Protein AF-A0A2D8ERT7-F1 (afdb_monomer)

Nearest PDB structures (foldseek):
  4dtb-assembly2_B  TM=2.925E-01  e=9.582E+00  Enterococcus casseliflavus

Structure (mmCIF, N/CA/C/O backbone):
data_AF-A0A2D8ERT7-F1
#
_entry.id   AF-A0A2D8ERT7-F1
#
loop_
_atom_site.group_PDB
_atom_site.id
_atom_site.type_symbol
_atom_site.label_atom_id
_atom_site.label_alt_id
_atom_site.label_comp_id
_atom_site.label_asym_id
_atom_site.label_entity_id
_atom_site.label_seq_id
_atom_site.pdbx_PDB_ins_code
_atom_site.Cartn_x
_atom_site.Cartn_y
_atom_site.Cartn_z
_atom_site.occupancy
_a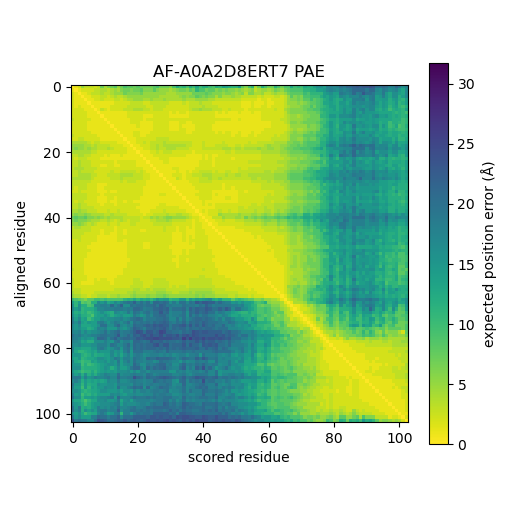tom_site.B_iso_or_equiv
_atom_site.auth_seq_id
_atom_site.auth_comp_id
_atom_site.auth_asym_id
_atom_site.auth_atom_id
_atom_site.pdbx_PDB_model_num
ATOM 1 N N . MET A 1 1 ? -2.203 -8.625 0.904 1.00 81.50 1 MET A N 1
ATOM 2 C CA . MET A 1 1 ? -1.329 -8.140 -0.178 1.00 81.50 1 MET A CA 1
ATOM 3 C C . MET A 1 1 ? -1.843 -8.649 -1.511 1.00 81.50 1 MET A C 1
ATOM 5 O O . MET A 1 1 ? -2.082 -9.848 -1.661 1.00 81.50 1 MET A O 1
ATOM 9 N N . ARG A 1 2 ? -1.990 -7.744 -2.479 1.00 89.31 2 ARG A N 1
ATOM 10 C CA . ARG A 1 2 ? -2.374 -8.058 -3.862 1.00 89.31 2 ARG A CA 1
ATOM 11 C C . ARG A 1 2 ? -1.294 -8.866 -4.582 1.00 89.31 2 ARG A C 1
ATOM 13 O O . ARG A 1 2 ? -0.134 -8.887 -4.180 1.00 89.31 2 ARG A O 1
ATOM 20 N N . THR A 1 3 ? -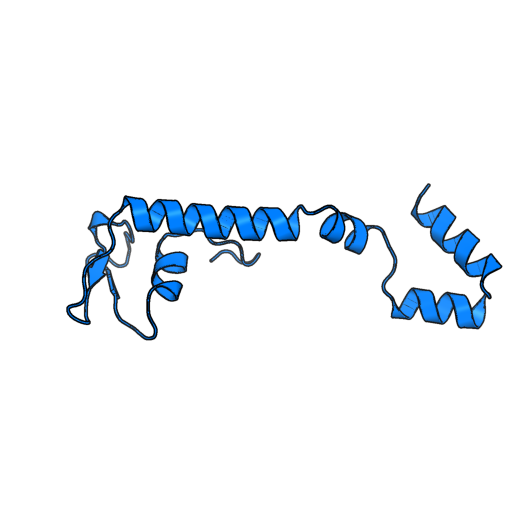1.658 -9.469 -5.712 1.00 89.19 3 THR A N 1
ATOM 21 C CA . THR A 1 3 ? -0.727 -10.209 -6.586 1.00 89.19 3 THR A CA 1
ATOM 22 C C . THR A 1 3 ? 0.392 -9.343 -7.173 1.00 89.19 3 THR A C 1
ATOM 24 O O . THR A 1 3 ? 1.426 -9.874 -7.555 1.00 89.19 3 THR A O 1
ATOM 27 N N . ASP A 1 4 ? 0.197 -8.023 -7.249 1.00 87.25 4 ASP A N 1
ATOM 28 C CA . ASP A 1 4 ? 1.204 -7.038 -7.677 1.00 87.25 4 ASP A CA 1
ATOM 29 C C . ASP A 1 4 ? 2.154 -6.605 -6.538 1.00 87.25 4 ASP A C 1
ATOM 31 O O . ASP A 1 4 ? 3.053 -5.788 -6.740 1.00 87.25 4 ASP A O 1
ATOM 35 N N . GLY A 1 5 ? 1.972 -7.146 -5.330 1.00 91.56 5 GLY A N 1
ATOM 36 C CA . GLY A 1 5 ? 2.766 -6.807 -4.151 1.00 91.56 5 GLY A CA 1
ATOM 37 C C . GLY A 1 5 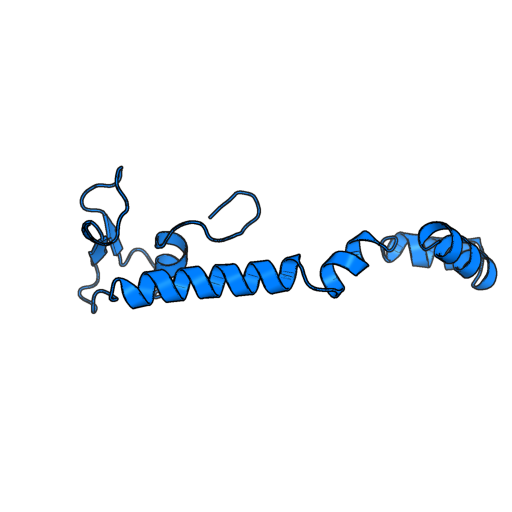? 2.324 -5.525 -3.440 1.00 91.56 5 GLY A C 1
ATOM 38 O O . GLY A 1 5 ? 2.924 -5.157 -2.429 1.00 91.56 5 GLY A O 1
ATOM 39 N N . ARG A 1 6 ? 1.280 -4.835 -3.917 1.00 94.50 6 ARG A N 1
ATOM 40 C CA . ARG A 1 6 ? 0.740 -3.653 -3.238 1.00 94.50 6 ARG A CA 1
ATOM 41 C C . ARG A 1 6 ? -0.093 -4.083 -2.030 1.00 94.50 6 ARG A C 1
ATOM 43 O O . ARG A 1 6 ? -0.944 -4.972 -2.128 1.00 94.50 6 ARG A O 1
ATOM 50 N N . ALA A 1 7 ? 0.124 -3.433 -0.888 1.00 97.19 7 ALA A N 1
ATOM 51 C CA . ALA A 1 7 ? -0.694 -3.652 0.303 1.00 97.19 7 ALA A CA 1
ATOM 52 C C . ALA A 1 7 ? -2.155 -3.238 0.044 1.00 97.19 7 ALA A C 1
ATOM 54 O O . ALA A 1 7 ? -2.427 -2.181 -0.541 1.00 97.19 7 ALA A O 1
ATOM 55 N N . ASP A 1 8 ? -3.100 -4.066 0.472 1.00 96.69 8 ASP A N 1
ATOM 56 C CA . ASP A 1 8 ? -4.537 -3.881 0.229 1.00 96.69 8 ASP A CA 1
ATOM 57 C C . ASP A 1 8 ? -5.394 -4.010 1.483 1.00 96.69 8 ASP A C 1
ATOM 59 O O . ASP A 1 8 ? -6.577 -3.670 1.453 1.00 96.69 8 ASP A O 1
ATOM 63 N N . HIS A 1 9 ? -4.797 -4.431 2.595 1.00 97.69 9 HIS A N 1
ATOM 64 C CA . HIS A 1 9 ? -5.507 -4.624 3.844 1.00 97.69 9 HIS A CA 1
ATOM 65 C C . HIS A 1 9 ? -4.640 -4.255 5.053 1.00 97.69 9 HIS A C 1
ATOM 67 O O . HIS A 1 9 ? -3.419 -4.385 5.019 1.00 97.69 9 HIS A O 1
ATOM 73 N N . ILE A 1 10 ? -5.258 -3.854 6.171 1.00 97.75 10 ILE A N 1
ATOM 74 C CA . ILE A 1 10 ? -4.531 -3.506 7.410 1.00 97.75 10 ILE A CA 1
ATOM 75 C C . ILE A 1 10 ? -3.712 -4.678 7.978 1.00 97.75 10 ILE A C 1
ATOM 77 O O . ILE A 1 10 ? -2.750 -4.463 8.704 1.00 97.75 10 ILE A O 1
ATOM 81 N N . GLU A 1 11 ? -4.059 -5.915 7.609 1.00 96.94 11 GLU A N 1
ATOM 82 C CA . GLU A 1 11 ? -3.289 -7.127 7.930 1.00 96.94 11 GLU A CA 1
ATOM 83 C C . GLU A 1 11 ? -1.856 -7.056 7.387 1.00 96.94 11 GLU A C 1
ATOM 85 O O . GLU A 1 11 ? -0.930 -7.474 8.077 1.00 96.94 11 GLU A O 1
ATOM 90 N N . ASP A 1 12 ? -1.654 -6.455 6.208 1.00 97.81 12 ASP A N 1
ATOM 91 C CA . ASP A 1 12 ? -0.320 -6.285 5.624 1.00 97.81 12 ASP A CA 1
ATOM 92 C C . ASP A 1 12 ? 0.567 -5.413 6.518 1.00 97.81 12 ASP A C 1
ATOM 94 O O . ASP A 1 12 ? 1.726 -5.746 6.755 1.00 97.81 12 ASP A O 1
ATOM 98 N N . TYR A 1 13 ? 0.004 -4.331 7.064 1.00 97.94 13 TYR A N 1
ATOM 99 C CA . TYR A 1 13 ? 0.692 -3.470 8.023 1.00 97.94 13 TYR A CA 1
ATOM 100 C C . TYR A 1 13 ? 0.920 -4.180 9.363 1.00 97.94 13 TYR A C 1
ATOM 102 O O . TYR A 1 13 ? 2.015 -4.126 9.916 1.00 97.94 13 TYR A O 1
ATOM 110 N N . LEU A 1 14 ? -0.076 -4.900 9.886 1.00 97.56 14 LEU A N 1
ATOM 111 C CA . LEU A 1 14 ? 0.044 -5.612 11.166 1.00 97.56 14 LEU A CA 1
ATOM 112 C C . LEU A 1 14 ? 1.180 -6.652 11.157 1.00 97.56 14 LEU A C 1
ATOM 114 O O . LEU A 1 14 ? 1.879 -6.810 12.162 1.00 97.56 14 LEU A O 1
ATOM 118 N N . CYS A 1 15 ? 1.429 -7.292 10.012 1.00 96.62 15 CYS A N 1
ATOM 119 C CA . CYS A 1 15 ? 2.568 -8.190 9.803 1.00 96.62 15 CYS A CA 1
ATOM 120 C C . CYS A 1 15 ? 3.939 -7.495 9.907 1.00 96.62 15 CYS A C 1
ATOM 122 O O . CYS A 1 15 ? 4.937 -8.175 10.142 1.00 96.62 15 CYS A O 1
ATOM 124 N N . THR A 1 16 ? 4.018 -6.167 9.759 1.00 96.25 16 THR A N 1
ATOM 125 C CA . THR A 1 16 ? 5.277 -5.411 9.901 1.00 96.25 16 THR A CA 1
ATOM 126 C C . THR A 1 16 ? 5.500 -4.866 11.309 1.00 96.25 16 THR A C 1
ATOM 128 O O . THR A 1 16 ? 6.624 -4.506 11.645 1.00 96.25 16 THR A O 1
ATOM 131 N N . VAL A 1 17 ? 4.450 -4.765 12.134 1.00 96.25 17 VAL A N 1
ATOM 132 C CA . VAL A 1 17 ? 4.538 -4.142 13.469 1.00 96.25 17 VAL A CA 1
ATOM 133 C C . VAL A 1 17 ? 5.369 -4.992 14.430 1.00 96.25 17 VAL A C 1
ATOM 135 O O . VAL A 1 17 ? 6.138 -4.448 15.223 1.00 96.25 17 VAL A O 1
ATOM 138 N N . ARG A 1 18 ? 5.218 -6.322 14.386 1.00 95.56 18 ARG A N 1
ATOM 139 C CA . ARG A 1 18 ? 5.965 -7.266 15.233 1.00 95.56 18 ARG A CA 1
ATOM 140 C C . ARG A 1 18 ? 6.204 -8.572 14.494 1.00 95.56 18 ARG A C 1
ATOM 142 O O . ARG A 1 18 ? 5.474 -8.922 13.572 1.00 95.56 18 ARG A O 1
ATOM 149 N N . LEU A 1 19 ? 7.213 -9.306 14.948 1.00 93.75 19 LEU A N 1
ATOM 150 C CA . LEU A 1 19 ? 7.542 -10.624 14.420 1.00 93.75 19 LEU A CA 1
ATOM 151 C C . LEU A 1 19 ? 6.645 -11.706 15.040 1.00 93.75 19 LEU A C 1
ATOM 153 O O . LEU A 1 19 ? 6.343 -11.666 16.231 1.00 93.75 19 LEU A O 1
ATOM 157 N N . GLY A 1 20 ? 6.285 -12.710 14.237 1.00 94.62 20 GLY A N 1
ATOM 158 C CA . GLY A 1 20 ? 5.478 -13.854 14.668 1.00 94.62 20 GLY A CA 1
ATOM 159 C C . GLY A 1 20 ? 3.968 -13.590 14.706 1.00 94.62 20 GLY A C 1
ATOM 160 O O . GLY A 1 20 ? 3.488 -12.514 14.354 1.00 94.62 20 GLY A O 1
ATOM 161 N N . GLN A 1 21 ? 3.202 -14.602 15.125 1.00 95.62 21 GLN A N 1
ATOM 162 C CA . GLN A 1 21 ? 1.740 -14.532 15.218 1.00 95.62 21 GLN A CA 1
ATOM 163 C C . GLN A 1 21 ? 1.309 -13.805 16.501 1.00 95.62 21 GLN A C 1
ATOM 165 O O . GLN A 1 21 ? 0.951 -14.431 17.497 1.00 95.62 21 GLN A O 1
ATOM 170 N N . TRP A 1 22 ? 1.364 -12.475 16.489 1.00 97.56 22 TRP A N 1
ATOM 171 C CA . TRP A 1 22 ? 1.032 -11.646 17.654 1.00 97.56 22 TRP A CA 1
ATOM 172 C C . TRP A 1 22 ? -0.413 -11.126 17.659 1.00 97.56 22 TRP A C 1
ATOM 174 O O . TRP A 1 22 ? -0.903 -10.693 18.699 1.00 97.56 22 TRP A O 1
ATOM 184 N N . PHE A 1 23 ? -1.107 -11.181 16.521 1.00 97.75 23 PHE A N 1
ATOM 185 C CA . PHE A 1 23 ? -2.486 -10.714 16.360 1.00 97.75 23 PHE A CA 1
ATOM 186 C C . PHE A 1 23 ? -3.372 -11.780 15.716 1.00 97.75 23 PHE A C 1
ATOM 188 O O . PHE A 1 23 ? -2.875 -12.780 15.210 1.00 97.75 23 PHE A O 1
ATOM 195 N N . GLY A 1 24 ? -4.680 -11.560 15.710 1.00 97.56 24 GLY A N 1
ATOM 196 C CA . GLY A 1 24 ? -5.647 -12.411 15.024 1.00 97.56 24 GLY A CA 1
ATOM 197 C C . GLY A 1 24 ? -6.967 -11.684 14.800 1.00 97.56 24 GLY A C 1
ATOM 198 O O . GLY A 1 24 ? -7.056 -10.471 15.003 1.00 97.56 24 GLY A O 1
ATOM 199 N N . TRP A 1 25 ? -8.004 -12.434 14.432 1.00 98.06 25 TRP A N 1
ATOM 200 C CA . TRP A 1 25 ? -9.344 -11.899 14.181 1.00 98.06 25 TRP A CA 1
ATOM 201 C C . TRP A 1 25 ? -10.392 -12.677 14.971 1.00 98.06 25 TRP A C 1
ATOM 203 O O . TRP A 1 25 ? -10.381 -13.907 14.949 1.00 98.06 25 TRP A O 1
ATOM 213 N N . THR A 1 26 ? -11.310 -11.977 15.640 1.00 98.00 26 THR A N 1
ATOM 214 C CA . THR A 1 26 ? -12.505 -12.606 16.233 1.00 98.00 26 THR A CA 1
ATOM 215 C C . THR A 1 26 ? -13.425 -13.186 15.162 1.00 98.00 26 THR A C 1
ATOM 217 O O . THR A 1 26 ? -13.989 -14.258 15.357 1.00 98.00 26 THR A O 1
ATOM 220 N N . ASP A 1 27 ? -13.549 -12.490 14.031 1.00 97.69 27 ASP A N 1
ATOM 221 C CA . ASP A 1 27 ? -14.260 -12.937 12.837 1.00 97.69 27 ASP A CA 1
ATOM 222 C C . ASP A 1 27 ? -13.267 -13.012 11.664 1.00 97.69 27 ASP A C 1
ATOM 224 O O . ASP A 1 27 ? -12.936 -11.986 11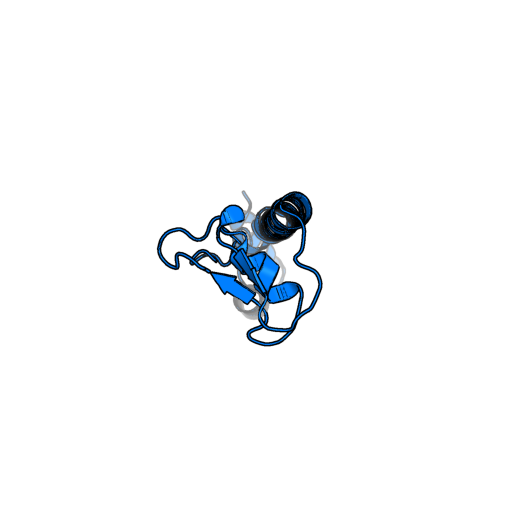.060 1.00 97.69 27 ASP A O 1
ATOM 228 N N . PRO A 1 28 ? -12.749 -14.209 11.333 1.00 94.81 28 PRO A N 1
ATOM 229 C CA . PRO A 1 28 ? -11.750 -14.371 10.279 1.00 94.81 28 PRO A CA 1
ATOM 230 C C . PRO A 1 28 ? -12.299 -14.105 8.870 1.00 94.81 28 PRO A C 1
ATOM 232 O O . PRO A 1 28 ? -11.503 -13.952 7.942 1.00 94.81 28 PRO A O 1
ATOM 235 N N . LEU A 1 29 ? -13.625 -14.049 8.700 1.00 96.25 29 LEU A N 1
ATOM 236 C CA . LEU A 1 29 ? -14.276 -13.710 7.432 1.00 96.25 29 LEU A CA 1
ATOM 237 C C . LEU A 1 29 ? -14.514 -12.201 7.291 1.00 96.25 29 LEU A C 1
ATOM 239 O O . LEU A 1 29 ? -14.740 -11.723 6.182 1.00 96.25 29 LEU A O 1
ATOM 243 N N . ASN A 1 30 ? -14.422 -11.447 8.389 1.00 96.81 30 ASN A N 1
ATOM 244 C CA . ASN A 1 30 ? -14.605 -10.002 8.421 1.00 96.81 30 ASN A CA 1
ATOM 245 C C . ASN A 1 30 ? -13.433 -9.328 9.145 1.00 96.81 30 ASN A C 1
ATOM 247 O O . ASN A 1 30 ? -13.542 -8.887 10.291 1.00 96.81 30 ASN A O 1
ATOM 251 N N . LYS A 1 31 ? -12.288 -9.251 8.464 1.00 97.00 31 LYS A N 1
ATOM 252 C CA . LYS A 1 31 ? -11.009 -8.782 9.020 1.00 97.00 31 LYS A CA 1
ATOM 253 C C . LYS A 1 31 ? -10.917 -7.255 9.202 1.00 97.00 31 LYS A C 1
ATOM 255 O O . LYS A 1 31 ? -9.923 -6.629 8.873 1.00 97.00 31 LYS A O 1
ATOM 260 N N . ILE A 1 32 ? -11.947 -6.617 9.736 1.00 97.44 32 ILE A N 1
ATOM 261 C CA . ILE A 1 32 ? -11.936 -5.178 10.039 1.00 97.44 32 ILE A CA 1
ATOM 262 C C . ILE A 1 32 ? -11.297 -4.898 11.400 1.00 97.44 32 ILE A C 1
ATOM 264 O O . ILE A 1 32 ? -11.330 -5.745 12.290 1.00 97.44 32 ILE A O 1
ATOM 268 N N . TYR A 1 33 ? -10.786 -3.682 11.616 1.00 98.06 33 TYR A N 1
ATOM 269 C CA . TYR A 1 33 ? -10.110 -3.290 12.862 1.00 98.06 33 TYR A CA 1
ATOM 270 C C . TYR A 1 33 ? -10.906 -3.609 14.149 1.00 98.06 33 TYR A C 1
ATOM 272 O O . TYR A 1 33 ? -10.328 -4.004 15.170 1.00 98.06 33 TYR A O 1
ATOM 280 N N . ALA A 1 34 ? -12.238 -3.494 14.099 1.00 98.19 34 ALA A N 1
ATOM 281 C CA . ALA A 1 34 ? -13.124 -3.849 15.210 1.00 98.19 34 ALA A CA 1
ATOM 282 C C . ALA A 1 34 ? -12.954 -5.311 15.672 1.00 98.19 34 ALA A C 1
ATOM 284 O O . ALA A 1 34 ? -13.048 -5.591 16.865 1.00 98.19 34 ALA A O 1
ATOM 285 N N . ASN A 1 35 ? -12.620 -6.213 14.747 1.00 98.12 35 ASN A N 1
ATOM 286 C CA . ASN A 1 35 ? -12.423 -7.640 14.992 1.00 98.12 35 ASN A CA 1
ATOM 287 C C . ASN A 1 35 ? -10.959 -8.013 15.277 1.00 98.12 35 ASN A C 1
ATOM 289 O O . ASN A 1 35 ? -10.667 -9.181 15.522 1.00 98.12 35 ASN A O 1
ATOM 293 N N . LEU A 1 36 ? -10.029 -7.051 15.260 1.00 98.00 36 LEU A N 1
ATOM 294 C CA . LEU A 1 36 ? -8.615 -7.290 15.564 1.00 98.00 36 LEU A CA 1
ATOM 295 C C . LEU A 1 36 ? -8.424 -7.651 17.045 1.00 98.00 36 LEU A C 1
ATOM 297 O O . LEU A 1 36 ? -8.836 -6.894 17.933 1.00 98.00 36 LEU A O 1
ATOM 301 N N . ILE A 1 37 ? -7.717 -8.746 17.309 1.00 97.56 37 ILE A N 1
ATOM 302 C CA . ILE A 1 37 ? -7.298 -9.178 18.651 1.00 97.56 37 ILE A CA 1
ATOM 303 C C . ILE A 1 37 ? -5.781 -9.302 18.744 1.00 97.56 37 ILE A C 1
ATOM 305 O O . ILE A 1 37 ? -5.100 -9.469 17.736 1.00 97.56 37 ILE A O 1
ATOM 309 N N . VAL A 1 38 ? -5.263 -9.230 19.970 1.00 97.75 38 VAL A N 1
ATOM 310 C CA . VAL A 1 38 ? -3.834 -9.336 20.283 1.00 97.75 38 VAL A CA 1
ATOM 311 C C . VAL A 1 38 ? -3.599 -10.574 21.147 1.00 97.75 38 VAL A C 1
ATOM 313 O O . VAL A 1 38 ? -4.320 -10.797 22.117 1.00 97.75 38 VAL A O 1
ATOM 316 N N . HIS A 1 39 ? -2.605 -11.381 20.790 1.00 96.38 39 HIS A N 1
ATOM 317 C CA . HIS A 1 39 ? -2.265 -12.646 21.448 1.00 96.38 39 HIS A CA 1
ATOM 318 C C . HIS A 1 39 ? -1.070 -12.535 22.398 1.00 96.38 39 HIS A C 1
ATOM 320 O O . HIS A 1 39 ? -0.972 -13.308 23.346 1.00 96.38 39 HIS A O 1
ATOM 326 N N . ASP A 1 40 ? -0.170 -11.580 22.164 1.00 93.62 40 ASP A N 1
ATOM 327 C CA . ASP A 1 40 ? 1.093 -11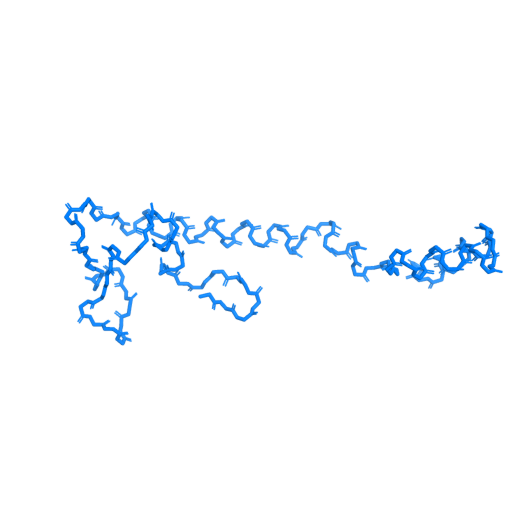.434 22.902 1.00 93.62 40 ASP A CA 1
ATOM 328 C C . ASP A 1 40 ? 0.981 -10.560 24.167 1.00 93.62 40 ASP A C 1
ATOM 330 O O . ASP A 1 40 ? 1.977 -10.316 24.845 1.00 93.62 40 ASP A O 1
ATOM 334 N N . GLY A 1 41 ? -0.222 -10.065 24.482 1.00 91.75 41 GLY A N 1
ATOM 335 C CA . GLY A 1 41 ? -0.468 -9.144 25.596 1.00 91.75 41 GLY A CA 1
ATOM 336 C C . GLY A 1 41 ? 0.074 -7.724 25.385 1.00 91.75 41 GLY A C 1
ATOM 337 O O . GLY A 1 41 ? -0.040 -6.892 26.285 1.00 91.75 41 GLY A O 1
ATOM 338 N N . GLY A 1 42 ? 0.653 -7.423 24.221 1.00 92.88 42 GLY A N 1
ATOM 339 C CA . GLY A 1 42 ? 1.126 -6.087 23.887 1.00 92.88 42 GLY A CA 1
ATOM 340 C C . GLY A 1 42 ? -0.016 -5.116 23.583 1.00 92.88 42 GLY A C 1
ATOM 341 O O . GLY A 1 42 ? -1.175 -5.492 23.405 1.00 92.88 42 GLY A O 1
ATOM 342 N N . THR A 1 43 ? 0.316 -3.831 23.474 1.00 96.06 43 THR A N 1
ATOM 343 C CA . THR A 1 43 ? -0.670 -2.784 23.173 1.00 96.06 43 THR A CA 1
ATOM 344 C C . THR A 1 43 ? -1.297 -3.012 21.801 1.00 96.06 43 THR A C 1
ATOM 346 O O . THR A 1 43 ? -0.580 -3.144 20.809 1.00 96.06 43 THR A O 1
ATOM 349 N N . LYS A 1 44 ? -2.630 -3.043 21.717 1.00 96.69 44 LYS A N 1
ATOM 350 C CA . LYS A 1 44 ? -3.330 -3.060 20.427 1.00 96.69 44 LYS A CA 1
ATOM 351 C C . LYS A 1 44 ? -3.080 -1.715 19.720 1.00 96.69 44 LYS A C 1
ATOM 353 O O . LYS A 1 44 ? -3.380 -0.691 20.335 1.00 96.69 44 LYS A O 1
ATOM 358 N N . PRO A 1 45 ? -2.537 -1.690 18.485 1.00 97.38 45 PRO A N 1
ATOM 359 C CA . PRO A 1 45 ? -2.418 -0.444 17.731 1.00 97.38 45 PRO A CA 1
ATOM 360 C C . PRO A 1 45 ? -3.806 0.148 17.514 1.00 97.38 45 PRO A C 1
ATOM 362 O O . PRO A 1 45 ? -4.789 -0.586 17.453 1.00 97.38 45 PRO A O 1
ATOM 365 N N . THR A 1 46 ? -3.892 1.461 17.394 1.00 98.31 46 THR A N 1
ATOM 366 C CA . THR A 1 46 ? -5.131 2.168 17.081 1.00 98.31 46 THR A CA 1
ATOM 367 C C . THR A 1 46 ? -5.564 1.918 15.637 1.00 98.31 46 THR A C 1
ATOM 369 O O . THR A 1 46 ? -4.764 1.554 14.773 1.00 98.31 46 THR A O 1
ATOM 372 N N . GLU A 1 47 ? -6.844 2.165 15.348 1.00 98.38 47 GLU A N 1
ATOM 373 C CA . GLU A 1 47 ? -7.362 2.081 13.978 1.00 98.38 47 GLU A CA 1
ATOM 374 C C . GLU A 1 47 ? -6.615 3.040 13.058 1.00 98.38 47 GLU A C 1
ATOM 376 O O . GLU A 1 47 ? -6.206 2.660 11.966 1.00 98.38 47 GLU A O 1
ATOM 381 N N . LYS A 1 48 ? -6.356 4.254 13.558 1.00 98.38 48 LYS A N 1
ATOM 382 C CA . LYS A 1 48 ? -5.621 5.281 12.831 1.00 98.38 48 LYS A CA 1
ATOM 383 C C . LYS A 1 48 ? -4.197 4.844 12.491 1.00 98.38 48 LYS A C 1
ATOM 385 O O . LYS A 1 48 ? -3.776 5.034 11.357 1.00 98.38 48 LYS A O 1
ATOM 390 N N . GLU A 1 49 ? -3.466 4.243 13.428 1.00 98.44 49 GLU A N 1
ATOM 391 C CA . GLU A 1 49 ? -2.125 3.708 13.144 1.00 98.44 49 GLU A CA 1
ATOM 392 C C . GLU A 1 49 ? -2.173 2.620 12.068 1.00 98.44 49 GLU A C 1
ATOM 394 O O . GLU A 1 49 ? -1.331 2.606 11.173 1.00 98.44 49 GLU A O 1
ATOM 399 N N . CYS A 1 50 ? -3.192 1.754 12.102 1.00 98.38 50 CYS A N 1
ATOM 400 C CA . CYS A 1 50 ? -3.373 0.719 11.088 1.00 98.38 50 CYS A CA 1
ATOM 401 C C . CYS A 1 50 ? -3.672 1.309 9.702 1.00 98.38 50 CYS A C 1
ATOM 403 O O . CYS A 1 50 ? -3.087 0.875 8.708 1.00 98.38 50 CYS A O 1
ATOM 405 N N . THR A 1 51 ? -4.565 2.299 9.619 1.00 98.25 51 THR A N 1
ATOM 406 C CA . THR A 1 51 ? -4.929 2.938 8.346 1.00 98.25 51 THR A CA 1
ATOM 407 C C . THR A 1 51 ? -3.803 3.804 7.795 1.00 98.25 51 THR A C 1
ATOM 409 O O . THR A 1 51 ? -3.538 3.757 6.596 1.00 98.25 51 THR A O 1
ATOM 412 N N . ASP A 1 52 ? -3.114 4.559 8.653 1.00 98.62 52 ASP A N 1
ATOM 413 C CA . ASP A 1 52 ? -1.985 5.402 8.253 1.00 98.62 52 ASP A CA 1
ATOM 414 C C . ASP A 1 52 ? -0.797 4.532 7.813 1.00 98.62 52 ASP A C 1
ATOM 416 O O . ASP A 1 52 ? -0.159 4.821 6.802 1.00 98.62 52 ASP A O 1
ATOM 420 N N . GLY A 1 53 ? -0.533 3.429 8.523 1.00 98.25 53 GLY A N 1
ATOM 421 C CA . GLY A 1 53 ? 0.493 2.454 8.161 1.00 98.25 53 GLY A CA 1
ATOM 422 C C . GLY A 1 53 ? 0.228 1.789 6.811 1.00 98.25 53 GLY A C 1
ATOM 423 O O . GLY A 1 53 ? 1.115 1.756 5.956 1.00 98.25 53 GLY A O 1
ATOM 424 N N . LEU A 1 54 ? -1.010 1.340 6.572 1.00 98.19 54 LEU A N 1
ATOM 425 C CA . LEU A 1 54 ? -1.430 0.819 5.267 1.00 98.19 54 LEU A CA 1
ATOM 426 C C . LEU A 1 54 ? -1.256 1.868 4.158 1.00 98.19 54 LEU A C 1
ATOM 428 O O . LEU A 1 54 ? -0.681 1.565 3.112 1.00 98.19 54 LEU A O 1
ATOM 432 N N . ALA A 1 55 ? -1.711 3.103 4.387 1.00 98.06 55 ALA A N 1
ATOM 433 C CA . ALA A 1 55 ? -1.580 4.189 3.419 1.00 98.06 55 ALA A CA 1
ATOM 434 C C . ALA A 1 55 ? -0.108 4.514 3.109 1.00 98.06 55 ALA A C 1
ATOM 436 O O . ALA A 1 55 ? 0.237 4.754 1.953 1.00 98.06 55 ALA A O 1
ATOM 437 N N . ALA A 1 56 ? 0.778 4.465 4.107 1.00 98.00 56 ALA A N 1
ATOM 438 C CA . ALA A 1 56 ? 2.210 4.675 3.913 1.00 98.00 56 ALA A CA 1
ATOM 439 C C . ALA A 1 56 ? 2.851 3.561 3.067 1.00 98.00 56 ALA A C 1
ATOM 441 O O . ALA A 1 56 ? 3.635 3.854 2.164 1.00 98.00 56 ALA A O 1
ATOM 442 N N . MET A 1 57 ? 2.492 2.294 3.306 1.00 97.31 57 MET A N 1
ATOM 443 C CA . MET A 1 57 ? 2.958 1.163 2.488 1.00 97.31 57 MET A CA 1
ATOM 444 C C . MET A 1 57 ? 2.489 1.287 1.038 1.00 97.31 57 MET A C 1
ATOM 446 O O . MET A 1 57 ? 3.262 1.054 0.109 1.00 97.31 57 MET A O 1
ATOM 450 N N . GLN A 1 58 ? 1.234 1.689 0.844 1.00 95.56 58 GLN A N 1
ATOM 451 C CA . GLN A 1 58 ? 0.667 1.949 -0.473 1.00 95.56 58 GLN A CA 1
ATOM 452 C C . GLN A 1 58 ? 1.396 3.087 -1.187 1.00 95.56 58 GLN A C 1
ATOM 454 O O . GLN A 1 58 ? 1.840 2.895 -2.311 1.00 95.56 58 GLN A O 1
ATOM 459 N N . ALA A 1 59 ? 1.604 4.221 -0.518 1.00 95.19 59 ALA A N 1
ATOM 460 C CA . ALA A 1 59 ? 2.339 5.353 -1.073 1.00 95.19 59 ALA A CA 1
ATOM 461 C C . ALA A 1 59 ? 3.794 4.999 -1.422 1.00 95.19 59 ALA A C 1
ATOM 463 O O . ALA A 1 59 ? 4.294 5.444 -2.450 1.00 95.19 59 ALA A O 1
ATOM 464 N N . ALA A 1 60 ? 4.473 4.186 -0.606 1.00 93.44 60 ALA A N 1
ATOM 465 C CA . ALA A 1 60 ? 5.827 3.722 -0.903 1.00 93.44 60 ALA A CA 1
ATOM 466 C C . ALA A 1 60 ? 5.862 2.798 -2.132 1.00 93.44 60 ALA A C 1
ATOM 468 O O . ALA A 1 60 ? 6.732 2.952 -2.990 1.00 93.44 60 ALA A O 1
ATOM 469 N N . TRP A 1 61 ? 4.904 1.872 -2.243 1.00 93.19 61 TRP A N 1
ATOM 470 C CA . TRP A 1 61 ? 4.772 1.006 -3.415 1.00 93.19 61 TRP A CA 1
ATOM 471 C C . TRP A 1 61 ? 4.434 1.819 -4.670 1.00 93.19 61 TRP A C 1
ATOM 473 O O . TRP A 1 61 ? 5.079 1.632 -5.699 1.00 93.19 61 TRP A O 1
ATOM 483 N N . ASP A 1 62 ? 3.476 2.746 -4.576 1.00 90.31 62 ASP A N 1
ATOM 484 C CA . ASP A 1 62 ? 3.057 3.620 -5.676 1.00 90.31 62 ASP A CA 1
ATOM 485 C C . ASP A 1 62 ? 4.229 4.510 -6.116 1.00 90.31 62 ASP A C 1
ATOM 487 O O . ASP A 1 62 ? 4.485 4.642 -7.308 1.00 90.31 62 ASP A O 1
ATOM 491 N N . LEU A 1 63 ? 5.011 5.050 -5.175 1.00 87.50 63 LEU A N 1
ATOM 492 C CA . LEU A 1 63 ? 6.210 5.824 -5.487 1.00 87.50 63 LEU A CA 1
ATOM 493 C C . LEU A 1 63 ? 7.257 4.981 -6.218 1.00 87.50 63 LEU A C 1
ATOM 495 O O . LEU A 1 63 ? 7.798 5.452 -7.211 1.00 87.50 63 LEU A O 1
ATOM 499 N N . GLU A 1 64 ? 7.555 3.763 -5.764 1.00 85.56 64 GLU A N 1
ATOM 500 C CA . GLU A 1 64 ? 8.544 2.899 -6.422 1.00 85.56 64 GLU A CA 1
ATOM 501 C C . GLU A 1 64 ? 8.082 2.501 -7.833 1.00 85.56 64 GLU A C 1
ATOM 503 O O . GLU A 1 64 ? 8.838 2.648 -8.799 1.00 85.56 64 GLU A O 1
ATOM 508 N N . ASN A 1 65 ? 6.820 2.081 -7.968 1.00 81.12 65 ASN A N 1
ATOM 509 C CA . ASN A 1 65 ? 6.262 1.543 -9.211 1.00 81.12 65 ASN A CA 1
ATOM 510 C C . ASN A 1 65 ? 5.859 2.622 -10.224 1.00 81.12 65 ASN A C 1
ATOM 512 O O . ASN A 1 65 ? 5.964 2.375 -11.426 1.00 81.12 65 ASN A O 1
ATOM 516 N N . ASP A 1 66 ? 5.464 3.815 -9.777 1.00 76.44 66 ASP A N 1
ATOM 517 C CA . ASP A 1 66 ? 5.135 4.957 -10.640 1.00 76.44 66 ASP A CA 1
ATOM 518 C C . ASP A 1 66 ? 6.304 5.950 -10.792 1.00 76.44 66 ASP A C 1
ATOM 520 O O . ASP A 1 66 ? 6.210 6.938 -11.536 1.00 76.44 66 ASP A O 1
ATOM 524 N N . SER A 1 67 ? 7.444 5.685 -10.132 1.00 70.00 67 SER A N 1
ATOM 525 C CA . SER A 1 67 ? 8.637 6.521 -10.269 1.00 70.00 67 SER A CA 1
ATOM 526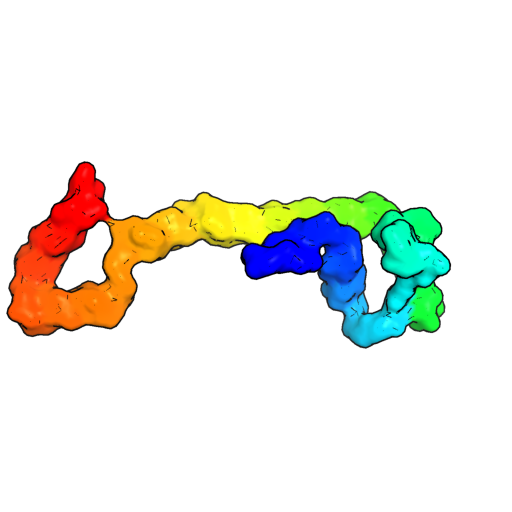 C C . SER A 1 67 ? 9.076 6.626 -11.730 1.00 70.00 67 SER A C 1
ATOM 528 O O . SER A 1 67 ? 9.045 5.668 -12.506 1.00 70.00 67 SER A O 1
ATOM 530 N N . TYR A 1 68 ? 9.622 7.791 -12.084 1.00 59.34 68 TYR A N 1
ATOM 531 C CA . TYR A 1 68 ? 10.356 8.015 -13.334 1.00 59.34 68 TYR A CA 1
ATOM 532 C C . TYR A 1 68 ? 11.386 6.905 -13.634 1.00 59.34 68 TYR A C 1
ATOM 534 O O . TYR A 1 68 ? 11.624 6.575 -14.793 1.00 59.34 68 TYR A O 1
ATOM 542 N N . LYS A 1 69 ? 11.976 6.286 -12.599 1.00 60.44 69 LYS A N 1
ATOM 543 C CA . LYS A 1 69 ? 12.908 5.158 -12.744 1.00 60.44 69 LYS A CA 1
ATOM 544 C C . LYS A 1 69 ? 12.213 3.872 -13.207 1.00 60.44 69 LYS A C 1
ATOM 546 O O . LYS A 1 69 ? 12.776 3.179 -14.049 1.00 60.44 69 LYS A O 1
ATOM 551 N N . SER A 1 70 ? 11.022 3.565 -12.691 1.00 63.91 70 SER A N 1
ATOM 552 C CA . SER A 1 70 ? 10.206 2.422 -13.126 1.00 63.91 70 SER A CA 1
ATOM 553 C C . SER A 1 70 ? 9.763 2.583 -14.584 1.00 63.91 70 SER A C 1
ATOM 555 O O . SER A 1 70 ? 10.044 1.718 -15.415 1.00 63.91 70 SER A O 1
ATOM 557 N N . LYS A 1 71 ? 9.228 3.761 -14.935 1.00 67.81 71 LYS A N 1
ATOM 558 C CA . LYS A 1 71 ? 8.845 4.110 -16.317 1.00 67.81 71 LYS A CA 1
ATOM 559 C C . LYS A 1 71 ? 10.028 3.992 -17.281 1.00 67.81 71 LYS A C 1
ATOM 561 O O . LYS A 1 71 ? 9.934 3.327 -18.307 1.00 67.81 71 LYS A O 1
ATOM 566 N N . ARG A 1 72 ? 11.203 4.508 -16.900 1.00 67.06 72 ARG A N 1
ATOM 567 C CA . ARG A 1 72 ? 12.425 4.348 -17.702 1.00 67.06 72 ARG A CA 1
ATOM 568 C C . ARG A 1 72 ? 12.926 2.912 -17.810 1.00 67.06 72 ARG A C 1
ATOM 570 O O . ARG A 1 72 ? 13.541 2.586 -18.813 1.00 67.06 72 ARG A O 1
ATOM 577 N N . ARG A 1 73 ? 12.712 2.051 -16.818 1.00 64.62 73 ARG A N 1
ATOM 578 C CA . ARG A 1 73 ? 13.116 0.643 -16.936 1.00 64.62 73 ARG A CA 1
ATOM 579 C C . ARG A 1 73 ? 12.303 -0.084 -18.011 1.00 64.62 73 ARG A C 1
ATOM 581 O O . ARG A 1 73 ? 12.855 -0.941 -18.682 1.00 64.62 73 ARG A O 1
ATOM 588 N N . ALA A 1 74 ? 11.034 0.285 -18.190 1.00 65.50 74 ALA A N 1
ATOM 589 C CA . ALA A 1 74 ? 10.185 -0.243 -19.258 1.00 65.50 74 ALA A CA 1
ATOM 590 C C . ALA A 1 74 ? 10.510 0.355 -20.642 1.00 65.50 74 ALA A C 1
ATOM 592 O O . ALA A 1 74 ? 10.327 -0.306 -21.657 1.00 65.50 74 ALA A O 1
ATOM 593 N N . GLU A 1 75 ? 10.998 1.597 -20.692 1.00 71.56 75 GLU A N 1
ATOM 594 C CA . GLU A 1 75 ? 11.295 2.311 -21.945 1.00 71.56 75 GLU A CA 1
ATOM 595 C C . GLU A 1 75 ? 12.656 1.976 -22.585 1.00 71.56 75 GLU A C 1
ATOM 597 O O . GLU A 1 75 ? 12.937 2.458 -23.682 1.00 71.56 75 GLU A O 1
ATOM 602 N N . TYR A 1 76 ? 13.540 1.236 -21.911 1.00 72.62 76 TYR A N 1
ATOM 603 C CA . TYR A 1 76 ? 14.876 0.905 -22.420 1.00 72.62 76 TYR A CA 1
ATOM 604 C C . TYR A 1 76 ? 15.050 -0.621 -22.500 1.00 72.62 76 TYR A C 1
ATOM 606 O O . TYR A 1 76 ? 14.569 -1.318 -21.607 1.00 72.62 76 TYR A O 1
ATOM 614 N N . PRO A 1 77 ? 15.773 -1.152 -23.510 1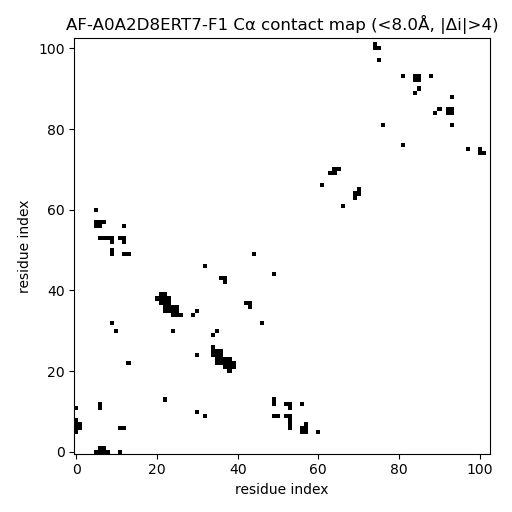.00 74.81 77 PRO A N 1
ATOM 615 C CA . PRO A 1 77 ? 16.151 -2.565 -23.543 1.00 74.81 77 PRO A CA 1
ATOM 616 C C . PRO A 1 77 ? 16.913 -2.964 -22.281 1.00 74.81 77 PRO A C 1
ATOM 618 O O . PRO A 1 77 ? 17.596 -2.123 -21.684 1.00 74.81 77 PRO A O 1
ATOM 621 N N . ASP A 1 78 ? 16.841 -4.238 -21.901 1.00 84.94 78 ASP A N 1
ATOM 622 C CA . ASP A 1 78 ? 17.613 -4.751 -20.774 1.00 84.94 78 ASP A CA 1
ATOM 623 C C . ASP A 1 78 ? 19.129 -4.587 -21.003 1.00 84.94 78 ASP A C 1
ATOM 625 O O . ASP A 1 78 ? 19.614 -4.463 -22.131 1.00 84.94 78 ASP A O 1
ATOM 629 N N . TYR A 1 79 ? 19.895 -4.571 -19.910 1.00 85.44 79 TYR A N 1
ATOM 630 C CA . TYR A 1 79 ? 21.332 -4.295 -19.960 1.00 85.44 79 TYR A CA 1
ATOM 631 C C . TYR A 1 79 ? 22.117 -5.334 -20.768 1.00 85.44 79 TYR A C 1
ATOM 633 O O . TYR A 1 79 ? 23.130 -4.973 -21.361 1.00 85.44 79 TYR A O 1
ATOM 641 N N . ALA A 1 80 ? 21.679 -6.597 -20.812 1.00 86.06 80 ALA A N 1
ATOM 642 C CA . ALA A 1 80 ? 22.377 -7.627 -21.571 1.00 86.06 80 ALA A CA 1
ATOM 643 C C . ALA A 1 80 ? 22.199 -7.379 -23.071 1.00 86.06 80 ALA A C 1
ATOM 645 O O . ALA A 1 80 ? 23.194 -7.339 -23.787 1.00 86.06 80 ALA A O 1
ATOM 646 N N . SER A 1 81 ? 20.973 -7.082 -23.513 1.00 87.19 81 SER A N 1
ATOM 647 C CA . SER A 1 81 ? 20.692 -6.707 -24.905 1.00 87.19 81 SER A CA 1
ATOM 648 C C . SER A 1 81 ? 21.450 -5.449 -25.340 1.00 87.19 81 SER A C 1
ATOM 650 O O . SER A 1 81 ? 21.958 -5.390 -26.454 1.00 87.19 81 SER A O 1
ATOM 652 N N . GLN A 1 82 ? 21.585 -4.444 -24.466 1.00 89.19 82 GLN A N 1
ATOM 653 C CA . GLN A 1 82 ? 22.362 -3.240 -24.795 1.00 89.19 82 GLN A CA 1
ATOM 654 C C . GLN A 1 82 ? 23.863 -3.522 -24.929 1.00 89.19 82 GLN A C 1
ATOM 656 O O . GLN A 1 82 ? 24.511 -2.968 -25.813 1.00 89.19 82 GLN A O 1
ATOM 661 N N . LEU A 1 83 ? 24.427 -4.358 -24.054 1.00 92.56 83 LEU A N 1
ATOM 662 C CA . LEU A 1 83 ? 25.842 -4.729 -24.119 1.00 92.56 83 LEU A CA 1
ATOM 663 C C . LEU A 1 83 ? 26.144 -5.612 -25.336 1.00 92.56 83 LEU A C 1
ATOM 665 O O . LEU A 1 83 ? 27.189 -5.436 -25.960 1.00 92.56 83 LEU A O 1
ATOM 669 N N . ASP A 1 84 ? 25.225 -6.512 -25.684 1.00 94.25 84 ASP A N 1
ATOM 670 C CA . ASP A 1 84 ? 25.292 -7.353 -26.881 1.00 94.25 84 ASP A CA 1
ATOM 671 C C . ASP A 1 84 ? 25.249 -6.510 -28.166 1.00 94.25 84 ASP A C 1
ATOM 673 O O . ASP A 1 84 ? 26.109 -6.644 -29.037 1.00 94.25 84 ASP A O 1
ATOM 677 N N . ASP A 1 85 ? 24.334 -5.538 -28.234 1.00 91.56 85 ASP A N 1
ATOM 678 C CA . ASP A 1 85 ? 24.222 -4.606 -29.361 1.00 91.56 85 ASP A CA 1
ATOM 679 C C . ASP A 1 85 ? 25.488 -3.745 -29.520 1.00 91.56 85 ASP A C 1
ATOM 681 O O . ASP A 1 85 ? 26.005 -3.578 -30.624 1.00 91.56 85 ASP A O 1
ATOM 685 N N . ILE A 1 86 ? 26.070 -3.264 -28.414 1.00 95.94 86 ILE A N 1
ATOM 686 C CA . ILE A 1 86 ? 27.362 -2.556 -28.446 1.00 95.94 86 ILE A CA 1
ATOM 687 C C . ILE A 1 86 ? 28.478 -3.472 -28.959 1.00 95.94 86 ILE A C 1
ATOM 689 O O . ILE A 1 86 ? 29.334 -3.019 -29.723 1.00 95.94 86 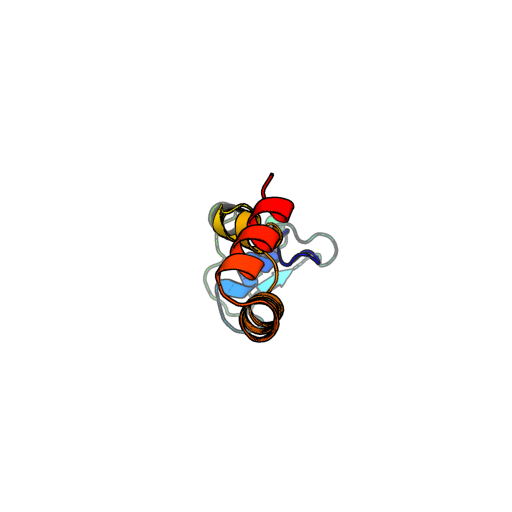ILE A O 1
ATOM 693 N N . TYR A 1 87 ? 28.490 -4.740 -28.546 1.00 95.19 87 TYR A N 1
ATOM 694 C CA . TYR A 1 87 ? 29.508 -5.702 -28.957 1.00 95.19 87 TYR A CA 1
ATOM 695 C C . TYR A 1 87 ? 29.427 -6.026 -30.456 1.00 95.19 87 TYR A C 1
ATOM 697 O O . TYR A 1 87 ? 30.460 -6.072 -31.126 1.00 95.19 87 TYR A O 1
ATOM 705 N N . HIS A 1 88 ? 28.218 -6.204 -30.993 1.00 96.12 88 HIS A N 1
ATOM 706 C CA . HIS A 1 88 ? 28.003 -6.595 -32.388 1.00 96.12 88 HIS A CA 1
ATOM 707 C C . HIS A 1 88 ? 27.967 -5.419 -33.371 1.00 96.12 88 HIS A C 1
ATOM 709 O O . HIS A 1 88 ? 28.506 -5.536 -34.473 1.00 96.12 88 HIS A O 1
ATOM 715 N N . ASN A 1 89 ? 27.372 -4.289 -32.983 1.00 95.38 89 ASN A N 1
ATOM 716 C CA . ASN A 1 89 ? 27.100 -3.156 -33.875 1.00 95.38 89 ASN A CA 1
ATOM 717 C C . ASN A 1 89 ? 27.928 -1.902 -33.548 1.00 95.38 89 ASN A C 1
ATOM 719 O O . ASN A 1 89 ? 27.878 -0.908 -34.280 1.00 95.38 89 ASN A O 1
ATOM 723 N N . GLY A 1 90 ? 28.721 -1.933 -32.474 1.00 94.88 90 GLY A N 1
ATOM 724 C CA . GLY A 1 90 ? 29.524 -0.800 -32.029 1.00 94.88 90 GLY A CA 1
ATOM 725 C C . GLY A 1 90 ? 28.685 0.348 -31.460 1.00 94.88 90 GLY A C 1
ATOM 726 O O . GLY A 1 90 ? 27.455 0.355 -31.491 1.00 94.88 90 GLY A O 1
ATOM 727 N N . ILE A 1 91 ? 29.366 1.368 -30.929 1.00 94.06 91 ILE A N 1
ATOM 728 C CA . ILE A 1 91 ? 28.700 2.455 -30.194 1.00 94.06 91 ILE A CA 1
ATOM 729 C C . ILE A 1 91 ? 27.780 3.317 -31.070 1.00 94.06 91 ILE A C 1
ATOM 731 O O . ILE A 1 91 ? 26.791 3.853 -30.573 1.00 94.06 91 ILE A O 1
ATOM 735 N N . ASP A 1 92 ? 28.086 3.454 -32.361 1.00 96.06 92 ASP A N 1
ATOM 736 C CA . ASP A 1 92 ? 27.267 4.237 -33.289 1.00 96.06 92 ASP A CA 1
ATOM 737 C C . ASP A 1 92 ? 26.022 3.464 -33.743 1.00 96.06 92 ASP A C 1
ATOM 739 O O . ASP A 1 92 ? 24.943 4.054 -33.820 1.00 96.06 92 ASP A O 1
ATOM 743 N N . GLY A 1 93 ? 26.139 2.145 -33.947 1.00 93.75 93 GLY A N 1
ATOM 744 C CA . GLY A 1 93 ? 24.996 1.265 -34.204 1.00 93.75 93 GLY A CA 1
ATOM 745 C C . GLY A 1 93 ? 24.041 1.227 -33.013 1.00 93.75 93 GLY A C 1
ATOM 746 O O . GLY A 1 93 ? 22.856 1.517 -33.164 1.00 93.75 93 GLY A O 1
ATOM 747 N N . TRP A 1 94 ? 24.579 1.028 -31.808 1.00 93.81 94 TRP A N 1
ATOM 748 C CA . TRP A 1 94 ? 23.804 1.065 -30.567 1.00 93.81 94 TRP A CA 1
ATOM 749 C C . TRP A 1 94 ? 23.036 2.384 -30.368 1.00 93.81 94 TRP A C 1
ATOM 751 O O . TRP A 1 94 ? 21.858 2.380 -30.006 1.00 93.81 94 TRP A O 1
ATOM 761 N N . LYS A 1 95 ? 23.655 3.540 -30.654 1.00 91.88 95 LYS A N 1
ATOM 762 C CA . LYS A 1 95 ? 22.962 4.843 -30.586 1.00 91.88 95 LYS A CA 1
ATOM 763 C C . LYS A 1 95 ? 21.776 4.922 -31.549 1.00 91.88 95 LYS A C 1
ATOM 765 O O . LYS A 1 95 ? 20.757 5.512 -31.188 1.00 91.88 95 LYS A O 1
ATOM 770 N N . ALA A 1 96 ? 21.901 4.361 -32.752 1.00 93.69 96 ALA A N 1
ATOM 771 C CA . ALA A 1 96 ? 20.807 4.309 -33.718 1.00 93.69 96 ALA A CA 1
ATOM 772 C C . ALA A 1 96 ? 19.664 3.405 -33.222 1.00 93.69 96 ALA A C 1
ATOM 774 O O . ALA A 1 96 ? 18.506 3.820 -33.285 1.00 93.69 96 ALA A O 1
ATOM 775 N N . THR A 1 97 ? 19.987 2.238 -32.650 1.00 89.88 97 THR A N 1
ATOM 776 C CA . THR A 1 97 ? 19.015 1.325 -32.024 1.00 89.88 97 THR A CA 1
ATOM 777 C C . THR A 1 97 ? 18.250 2.011 -30.893 1.00 89.88 97 THR A C 1
ATOM 779 O O . THR A 1 97 ? 17.020 2.016 -30.893 1.00 89.88 97 THR A O 1
ATOM 782 N N . ILE A 1 98 ? 18.950 2.656 -29.950 1.00 88.31 98 ILE A N 1
ATOM 783 C CA . I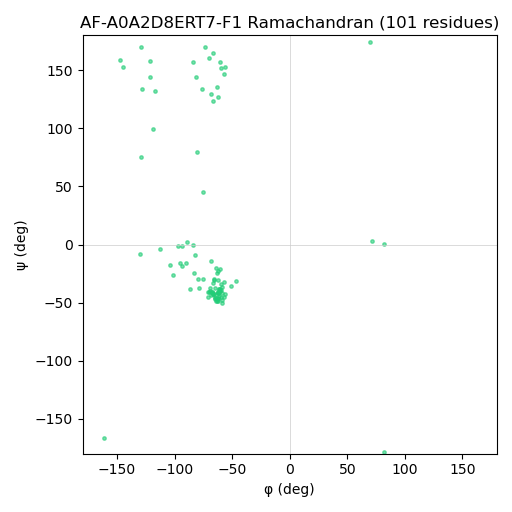LE A 1 98 ? 18.305 3.371 -28.838 1.00 88.31 98 ILE A CA 1
ATOM 784 C C . ILE A 1 98 ? 17.421 4.509 -29.349 1.00 88.31 98 ILE A C 1
ATOM 786 O O . ILE A 1 98 ? 16.319 4.692 -28.839 1.00 88.31 98 ILE A O 1
ATOM 790 N N . LYS A 1 99 ? 17.867 5.263 -30.360 1.00 88.62 99 LYS A N 1
ATOM 791 C CA . LYS A 1 99 ? 17.069 6.352 -30.931 1.00 88.62 99 LYS A CA 1
ATOM 792 C C . LYS A 1 99 ? 15.739 5.845 -31.498 1.00 88.62 99 LYS A C 1
ATOM 794 O O . LYS A 1 99 ? 14.708 6.417 -31.177 1.00 88.62 99 LYS A O 1
ATOM 799 N N . ALA A 1 100 ? 15.751 4.743 -32.248 1.00 87.19 100 ALA A N 1
ATOM 800 C CA . ALA A 1 100 ? 14.539 4.154 -32.822 1.00 87.19 100 ALA A CA 1
ATOM 801 C C . ALA A 1 100 ? 13.527 3.650 -31.773 1.00 87.19 100 ALA A C 1
ATOM 803 O O . ALA A 1 100 ? 12.344 3.550 -32.071 1.00 87.19 100 ALA A O 1
ATOM 804 N N . ILE A 1 101 ? 13.980 3.326 -30.557 1.00 82.62 101 ILE A N 1
ATOM 805 C CA . ILE A 1 101 ? 13.121 2.899 -29.436 1.00 82.62 101 ILE A CA 1
ATOM 806 C C . ILE A 1 101 ? 12.519 4.101 -28.691 1.00 82.62 101 ILE A C 1
ATOM 808 O O . ILE A 1 101 ? 11.506 3.971 -28.006 1.00 82.62 101 ILE A O 1
ATOM 812 N N . LYS A 1 102 ? 13.177 5.262 -28.769 1.00 78.19 102 LYS A N 1
ATOM 813 C CA . LYS A 1 102 ? 12.855 6.457 -27.980 1.00 78.19 102 LYS A CA 1
ATOM 814 C C . LYS A 1 102 ? 12.115 7.548 -28.764 1.00 78.19 102 LYS A C 1
ATOM 816 O O . LYS A 1 102 ? 11.575 8.431 -28.095 1.00 78.19 102 LYS A O 1
ATOM 821 N N . ASP A 1 103 ? 12.136 7.504 -30.097 1.00 72.00 103 ASP A N 1
ATOM 822 C CA . ASP A 1 103 ? 11.329 8.346 -31.004 1.00 72.00 103 ASP A CA 1
ATOM 823 C C . ASP A 1 103 ? 9.861 7.872 -31.048 1.00 72.00 103 ASP A C 1
ATOM 825 O O . ASP A 1 103 ? 8.967 8.750 -31.080 1.00 72.00 103 ASP A O 1
#

Sequence (103 aa):
MRTDGRADHIEDYLCTVRLGQWFGWTDPLNKIYANLIVHDGGTKPTEKECTDGLAAMQAAWDLENDSYKSKRRAEYPDYASQLDDIYHNGIDGWKATIKAIKD

Radius of gyration: 22.66 Å; Cα contacts (8 Å, |Δi|>4): 77; chains: 1; bounding box: 44×23×60 Å

Solvent-accessible surface area (backbone atoms only — not comparable to full-atom values): 6140 Å² total; per-residue (Å²): 97,45,97,88,69,42,55,75,44,51,66,52,38,55,63,69,75,48,85,74,90,41,60,52,53,80,38,81,89,53,83,45,72,91,29,56,43,66,70,70,79,60,84,76,79,51,66,64,57,38,53,52,44,30,52,49,51,33,51,53,45,48,48,57,64,68,25,73,67,41,56,50,58,74,66,44,79,56,71,64,62,51,52,50,37,34,72,76,52,33,72,70,44,36,52,52,55,52,47,72,67,70,113

Mean predicted aligned error: 8.31 Å

Secondary structure (DSSP, 8-state):
--TTS---SHHHHHHHHSSSS-EEESSTTS--GGGEEESSSPPPPPHHHHHHHHHHHHHHHHHHHHSHHHHHHHHS--HHHHHHHHHHHHHHHHHHHHHHHH-

Foldseek 3Di:
DDPLPQQDALVVLVCVPDPDDQKDFPDNVDPQLVRIDGDPPDDRDDNCCSVVSSVVSNVVVCCVCVPPVNVVVVQDDDPVVLVVQCVPVNPVSSVVVSVVSVD

pLDDT: mean 90.84, std 9.82, range [59.34, 98.62]